Protein AF-A0A9P6XNC5-F1 (afdb_monomer)

pLDDT: mean 93.28, std 8.34, range [54.16, 98.5]

Secondary structure (DSSP, 8-state):
--PPP-S-HHHHHTPPB---SSSSSPPBTT-SEEEEEEEEEEE--TT-SS----EEEEEEEEEEE-GGGB-TTSS-B-TTT-----

Solvent-accessible surface area (backbone atoms only — not comparable to full-atom values): 5851 Å² total; per-residue (Å²): 140,79,88,77,93,66,89,60,58,42,69,74,69,71,45,49,78,38,88,48,93,87,52,86,71,59,47,52,70,84,53,58,69,49,72,41,66,47,82,74,49,73,42,67,57,95,82,67,87,73,82,85,68,68,51,73,41,65,45,82,76,46,77,49,66,43,72,88,35,38,38,87,98,59,96,45,73,31,73,90,64,51,76,76,92,129

Mean predicted aligned error: 4.72 Å

Organism: NCBI:txid936053

InterPro domains:
  IPR012349 FMN-binding split barrel [G3DSA:2.30.110.10] (1-86)

Structure (mmCIF, N/CA/C/O backbone):
data_AF-A0A9P6XNC5-F1
#
_entry.id   AF-A0A9P6XNC5-F1
#
loop_
_atom_site.group_PDB
_atom_site.id
_atom_site.type_symbol
_atom_site.label_atom_id
_atom_site.label_alt_id
_atom_site.label_comp_id
_atom_site.label_asym_id
_atom_site.label_entity_id
_atom_site.label_seq_id
_atom_site.pdbx_PDB_ins_code
_atom_site.Cartn_x
_atom_site.Cartn_y
_atom_site.Cartn_z
_atom_site.occupancy
_atom_site.B_iso_or_equiv
_atom_site.auth_seq_id
_atom_site.auth_comp_id
_atom_site.auth_asym_id
_atom_site.auth_atom_id
_atom_site.pdbx_PDB_model_num
ATOM 1 N N . MET A 1 1 ? 19.981 -21.869 -10.281 1.00 54.16 1 MET A N 1
ATOM 2 C CA . MET A 1 1 ? 18.972 -21.813 -9.201 1.00 54.16 1 MET A CA 1
ATOM 3 C C . MET A 1 1 ? 18.639 -20.350 -8.958 1.00 54.16 1 MET A C 1
ATOM 5 O O . MET A 1 1 ? 19.521 -19.626 -8.543 1.00 54.16 1 MET A O 1
ATOM 9 N N . GLY A 1 2 ? 17.472 -19.807 -9.266 1.00 72.44 2 GLY A N 1
ATOM 10 C CA . GLY A 1 2 ? 16.355 -20.304 -10.058 1.00 72.44 2 GLY A CA 1
ATOM 11 C C . GLY A 1 2 ? 15.213 -19.305 -9.902 1.00 72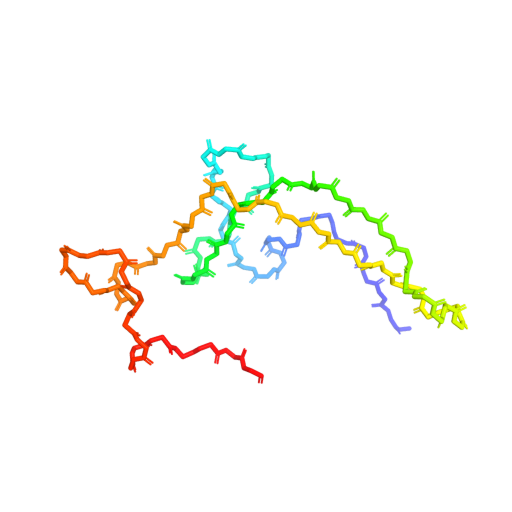.44 2 GLY A C 1
ATOM 12 O O . GLY A 1 2 ? 14.340 -19.515 -9.074 1.00 72.44 2 GLY A O 1
ATOM 13 N N . TYR A 1 3 ? 15.264 -18.189 -10.631 1.00 81.75 3 TYR A N 1
ATOM 14 C CA . TYR A 1 3 ? 14.133 -17.269 -10.695 1.00 81.75 3 TYR A CA 1
ATOM 15 C C . TYR A 1 3 ? 13.020 -17.933 -11.498 1.00 81.75 3 TYR A C 1
ATOM 17 O O . TYR A 1 3 ? 13.250 -18.380 -12.623 1.00 81.75 3 TYR A O 1
ATOM 25 N N . VAL A 1 4 ? 11.822 -18.002 -10.925 1.00 85.38 4 VAL A N 1
ATOM 26 C CA . VAL A 1 4 ? 10.631 -18.444 -11.648 1.00 85.38 4 VAL A CA 1
ATOM 27 C C . VAL A 1 4 ? 9.870 -17.198 -12.068 1.00 85.38 4 VAL A C 1
ATOM 29 O O . VAL A 1 4 ? 9.504 -16.369 -11.235 1.00 85.38 4 VAL A O 1
ATOM 32 N N . HIS A 1 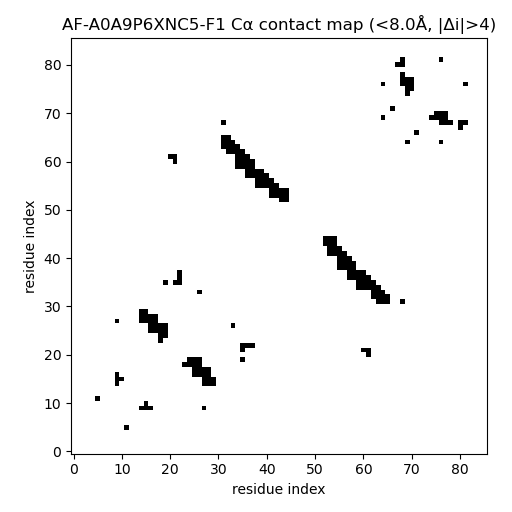5 ? 9.655 -17.046 -13.373 1.00 91.12 5 HIS A N 1
ATOM 33 C CA . HIS A 1 5 ? 8.789 -15.991 -13.874 1.00 91.12 5 HIS A CA 1
ATOM 34 C C . HIS A 1 5 ? 7.339 -16.333 -13.531 1.00 91.12 5 HIS A C 1
ATOM 36 O O . HIS A 1 5 ? 6.823 -17.364 -13.959 1.00 91.12 5 HIS A O 1
ATOM 42 N N . ILE A 1 6 ? 6.687 -15.459 -12.770 1.00 94.50 6 ILE A N 1
ATOM 43 C CA . ILE A 1 6 ? 5.284 -15.602 -12.392 1.00 94.50 6 ILE A CA 1
ATOM 44 C C . ILE A 1 6 ? 4.602 -14.264 -12.642 1.00 94.50 6 ILE A C 1
ATOM 46 O O . ILE A 1 6 ? 5.001 -13.234 -12.093 1.00 94.50 6 ILE A O 1
ATOM 50 N N . ARG A 1 7 ? 3.577 -14.291 -13.498 1.00 93.75 7 ARG A N 1
ATOM 51 C CA . ARG A 1 7 ? 2.775 -13.109 -13.826 1.00 93.75 7 ARG A CA 1
ATOM 52 C C . ARG A 1 7 ? 1.881 -12.709 -12.657 1.00 93.75 7 ARG A C 1
ATOM 54 O O . ARG A 1 7 ? 1.826 -11.533 -12.312 1.00 93.75 7 ARG A O 1
ATOM 61 N N . ASP A 1 8 ? 1.200 -13.685 -12.061 1.00 94.94 8 ASP A N 1
ATOM 62 C CA . ASP A 1 8 ? 0.286 -13.461 -10.946 1.00 94.94 8 ASP A CA 1
ATOM 63 C C . ASP A 1 8 ? 1.000 -13.644 -9.603 1.00 94.94 8 ASP A C 1
ATOM 65 O O . ASP A 1 8 ? 1.079 -14.735 -9.034 1.00 94.94 8 ASP A O 1
ATOM 69 N N . LYS A 1 9 ? 1.570 -12.543 -9.117 1.00 93.88 9 LYS A N 1
ATOM 70 C CA . LYS A 1 9 ? 2.250 -12.509 -7.820 1.00 93.88 9 LYS A CA 1
ATOM 71 C C . LYS A 1 9 ? 1.269 -12.509 -6.644 1.00 93.88 9 LYS A C 1
ATOM 73 O O . LYS A 1 9 ? 1.673 -12.904 -5.555 1.00 93.88 9 LYS A O 1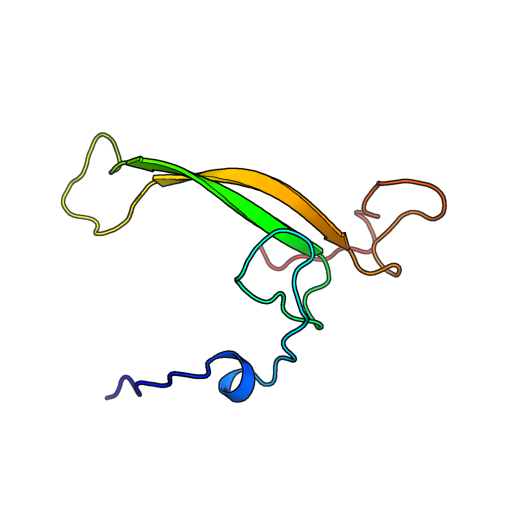
ATOM 78 N N . PHE A 1 10 ? 0.013 -12.103 -6.858 1.00 96.56 10 PHE A N 1
ATOM 79 C CA . PHE A 1 10 ? -1.023 -12.149 -5.826 1.00 96.56 10 PHE A CA 1
ATOM 80 C C . PHE A 1 10 ? -1.341 -13.604 -5.495 1.00 96.56 10 PHE A C 1
ATOM 82 O O . PHE A 1 10 ? -1.191 -14.008 -4.346 1.00 96.56 10 PHE A O 1
ATOM 89 N N . ALA A 1 11 ? -1.645 -14.416 -6.513 1.00 95.94 11 ALA A N 1
ATOM 90 C CA . ALA A 1 11 ? -1.917 -15.839 -6.334 1.00 95.94 11 ALA A CA 1
ATOM 91 C C . ALA A 1 11 ? -0.727 -16.592 -5.718 1.00 95.94 11 ALA A C 1
ATOM 93 O O . ALA A 1 11 ? -0.915 -17.405 -4.817 1.00 95.94 11 ALA A O 1
ATOM 94 N N . LEU A 1 12 ? 0.504 -16.291 -6.152 1.00 95.38 12 LEU A N 1
ATOM 95 C CA . LEU A 1 12 ? 1.709 -16.883 -5.559 1.00 95.38 12 LEU A CA 1
ATOM 96 C C . LEU A 1 12 ? 1.868 -16.535 -4.072 1.00 95.38 12 LEU A C 1
ATOM 98 O O . LEU A 1 12 ? 2.293 -17.381 -3.291 1.00 95.38 12 LEU A O 1
ATOM 102 N N . GLY A 1 13 ? 1.557 -15.292 -3.699 1.00 94.56 13 GLY A N 1
ATOM 103 C CA . GLY A 1 13 ? 1.616 -14.815 -2.318 1.00 94.56 13 GLY A CA 1
ATOM 104 C C . GLY A 1 13 ? 0.403 -15.194 -1.465 1.00 94.56 13 GLY A C 1
ATOM 105 O O . GLY A 1 13 ? 0.424 -14.941 -0.266 1.00 94.56 13 GLY A O 1
ATOM 106 N N . GLY A 1 14 ? -0.640 -15.788 -2.058 1.00 97.25 14 GLY A N 1
ATOM 107 C CA . GLY A 1 14 ? -1.908 -16.056 -1.375 1.00 97.25 14 GLY A CA 1
ATOM 108 C C . GLY A 1 14 ? -2.700 -14.789 -1.029 1.00 97.25 14 GLY A C 1
ATOM 109 O O . GLY A 1 14 ? -3.450 -14.799 -0.059 1.00 97.25 14 GLY A O 1
ATOM 110 N N . PHE A 1 15 ? -2.514 -13.709 -1.790 1.00 98.06 15 PHE A N 1
ATOM 111 C CA . PHE A 1 15 ? -3.161 -12.416 -1.571 1.00 98.06 15 PHE A CA 1
ATOM 112 C C . PHE A 1 15 ? -4.404 -12.237 -2.437 1.00 98.06 15 PHE A C 1
ATOM 114 O O . PHE A 1 15 ? -4.416 -12.610 -3.614 1.00 98.06 15 PHE A O 1
ATOM 121 N N . SER A 1 16 ? -5.417 -11.576 -1.884 1.00 98.06 16 SER A N 1
ATOM 122 C CA . SER A 1 16 ? -6.648 -11.247 -2.598 1.00 98.06 16 SER A CA 1
ATOM 123 C C . SER A 1 16 ? -6.555 -9.842 -3.195 1.00 98.06 16 SER A C 1
ATOM 125 O O . SER A 1 16 ? -6.363 -8.861 -2.479 1.00 98.06 16 SER A O 1
ATOM 127 N N . ALA A 1 17 ? -6.703 -9.726 -4.516 1.00 97.31 17 ALA A N 1
ATOM 128 C CA . ALA A 1 17 ? -6.761 -8.431 -5.193 1.00 97.31 17 ALA A CA 1
ATOM 129 C C . ALA A 1 17 ? -8.136 -7.770 -5.000 1.00 97.31 17 ALA A C 1
ATOM 131 O O . ALA A 1 17 ? -9.169 -8.401 -5.235 1.00 97.31 17 ALA A O 1
ATOM 132 N N . VAL A 1 18 ? -8.152 -6.486 -4.636 1.00 96.75 18 VAL A N 1
ATOM 133 C CA . VAL A 1 18 ? -9.377 -5.674 -4.512 1.00 96.75 18 VAL A CA 1
ATOM 134 C C . VAL A 1 18 ? -9.336 -4.537 -5.539 1.00 96.75 18 VAL A C 1
ATOM 136 O O . VAL A 1 18 ? -8.256 -4.013 -5.806 1.00 96.75 18 VAL A O 1
ATOM 139 N N . PRO A 1 19 ? -10.462 -4.138 -6.160 1.00 97.00 19 PRO A N 1
ATOM 140 C CA . PRO A 1 19 ? -10.479 -2.982 -7.051 1.00 97.00 19 PRO A CA 1
ATOM 141 C C . PRO A 1 19 ? -10.082 -1.691 -6.328 1.00 97.00 19 PRO A C 1
ATOM 143 O O . PRO A 1 19 ? -10.609 -1.382 -5.260 1.00 97.00 19 PRO A O 1
ATOM 146 N N . SER A 1 20 ? -9.189 -0.917 -6.941 1.00 97.75 20 SER A N 1
ATOM 147 C CA . SER A 1 20 ? -8.852 0.426 -6.469 1.00 97.75 20 SER A CA 1
ATOM 148 C C . SER A 1 20 ? -9.960 1.443 -6.751 1.00 97.75 20 SER A C 1
ATOM 150 O O . SER A 1 20 ? -10.747 1.292 -7.685 1.00 97.75 20 SER A O 1
ATOM 152 N N . ALA A 1 21 ? -9.988 2.516 -5.962 1.00 97.75 21 ALA A N 1
ATOM 153 C CA . ALA A 1 21 ? -10.940 3.612 -6.085 1.00 97.75 21 ALA A CA 1
ATOM 154 C C . ALA A 1 21 ? -10.549 4.629 -7.173 1.00 97.75 21 ALA A C 1
ATOM 156 O O . ALA A 1 21 ? -11.422 5.161 -7.855 1.00 97.75 21 ALA A O 1
ATOM 157 N N . GLN A 1 22 ? -9.256 4.939 -7.325 1.00 98.25 22 GLN A N 1
ATOM 158 C CA . GLN A 1 22 ? -8.771 6.020 -8.198 1.00 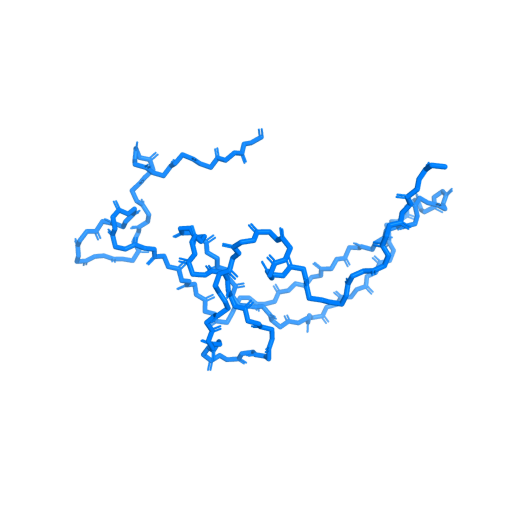98.25 22 GLN A CA 1
ATOM 159 C C . GLN A 1 22 ? -7.618 5.628 -9.132 1.00 98.25 22 GLN A C 1
ATOM 161 O O . GLN A 1 22 ? -7.229 6.437 -9.977 1.00 98.25 22 GLN A O 1
ATOM 166 N N . VAL A 1 23 ? -7.051 4.428 -9.000 1.00 98.19 23 VAL A N 1
ATOM 167 C CA . VAL A 1 23 ? -5.916 3.961 -9.815 1.00 98.19 23 VAL A CA 1
ATOM 168 C C . VAL A 1 23 ? -6.156 2.555 -10.365 1.00 98.19 23 VAL A C 1
ATOM 170 O O . VAL A 1 23 ? -7.043 1.842 -9.912 1.00 98.19 23 VAL A O 1
ATOM 173 N N . ALA A 1 24 ? -5.382 2.158 -11.378 1.00 97.44 24 ALA A N 1
ATOM 174 C CA . ALA A 1 24 ? -5.504 0.837 -11.999 1.00 97.44 24 ALA A CA 1
ATOM 175 C C . ALA A 1 24 ? -4.888 -0.328 -11.187 1.00 97.44 24 ALA A C 1
ATOM 177 O O . ALA A 1 24 ? -5.465 -1.415 -11.221 1.00 97.44 24 ALA A O 1
ATOM 178 N N . PRO A 1 25 ? -3.734 -0.174 -10.498 1.00 96.19 25 PRO A N 1
ATOM 179 C CA . PRO A 1 25 ? -3.169 -1.254 -9.687 1.00 96.19 25 PRO A CA 1
ATOM 180 C C . PRO A 1 25 ? -4.103 -1.661 -8.546 1.00 96.19 25 PRO A C 1
ATOM 182 O O . PRO A 1 25 ? -4.648 -0.798 -7.869 1.00 96.19 25 PRO A O 1
ATOM 185 N N . ALA A 1 26 ? -4.257 -2.966 -8.324 1.0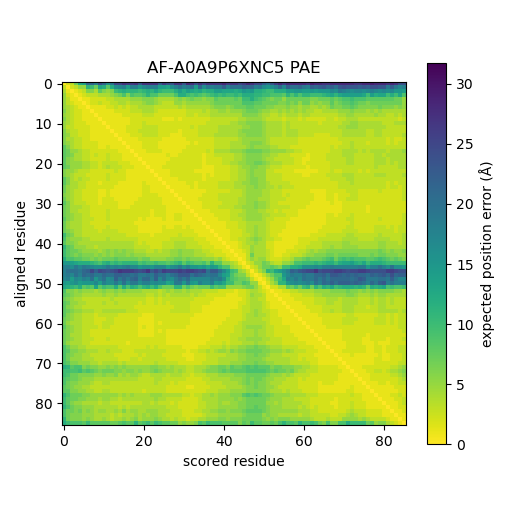0 96.81 26 ALA A N 1
ATOM 186 C CA . ALA A 1 26 ? -5.109 -3.492 -7.264 1.00 96.81 26 ALA A CA 1
ATOM 187 C C . ALA A 1 26 ? -4.397 -3.465 -5.892 1.00 96.81 26 ALA A C 1
ATOM 189 O O . ALA A 1 26 ? -3.247 -3.909 -5.814 1.00 96.81 26 ALA A O 1
ATOM 190 N N . PRO A 1 27 ? -5.052 -3.002 -4.814 1.00 97.12 27 PRO A N 1
ATOM 191 C CA . PRO A 1 27 ? -4.638 -3.252 -3.436 1.00 97.12 27 PRO A CA 1
ATOM 192 C C . PRO A 1 27 ? -4.700 -4.735 -3.039 1.00 97.12 27 PRO A C 1
ATOM 194 O O . PRO A 1 27 ? -5.434 -5.531 -3.631 1.00 97.12 27 PRO A O 1
ATOM 197 N N . ILE A 1 28 ? -3.942 -5.083 -1.996 1.00 97.94 28 ILE A N 1
ATOM 198 C CA . ILE A 1 28 ? -3.963 -6.394 -1.329 1.00 97.94 28 ILE A CA 1
ATOM 199 C C . ILE A 1 28 ? -4.971 -6.316 -0.181 1.00 97.94 28 ILE A C 1
ATOM 201 O O . ILE A 1 28 ? -4.794 -5.499 0.723 1.00 97.94 28 ILE A O 1
ATOM 205 N N . ALA A 1 29 ? -6.016 -7.146 -0.198 1.00 97.62 29 ALA A N 1
ATOM 206 C CA . ALA A 1 29 ? -7.074 -7.132 0.819 1.00 97.62 29 ALA A CA 1
ATOM 207 C C . ALA A 1 29 ? -6.542 -7.368 2.238 1.00 97.62 29 ALA A C 1
ATOM 209 O O . ALA A 1 29 ? -7.109 -6.889 3.206 1.00 97.62 29 ALA A O 1
ATOM 210 N N . GLU A 1 30 ? -5.465 -8.136 2.366 1.00 97.12 30 GLU A N 1
ATOM 211 C CA . GLU A 1 30 ? -4.865 -8.508 3.642 1.00 97.12 30 GLU A CA 1
ATOM 212 C C . GLU A 1 30 ? -3.900 -7.433 4.183 1.00 97.12 30 GLU A C 1
ATOM 214 O O . GLU A 1 30 ? -3.421 -7.550 5.311 1.00 97.12 30 GLU A O 1
ATOM 219 N N . CYS A 1 31 ? -3.596 -6.388 3.401 1.00 96.81 31 CYS A N 1
ATOM 220 C CA . CYS A 1 31 ? -2.684 -5.322 3.803 1.00 96.81 31 CYS A CA 1
ATOM 221 C C . CYS A 1 31 ? -3.429 -4.260 4.631 1.00 96.81 31 CYS A C 1
ATOM 223 O O . CYS A 1 31 ? -4.274 -3.549 4.081 1.00 96.81 31 CYS A O 1
ATOM 225 N N . PRO A 1 32 ? -3.096 -4.085 5.925 1.00 96.75 32 PRO A N 1
ATOM 226 C CA . PRO A 1 32 ? -3.914 -3.284 6.832 1.00 96.75 32 PRO A CA 1
ATOM 227 C C . PRO A 1 32 ? -3.843 -1.780 6.554 1.00 96.75 32 PRO A C 1
ATOM 229 O O . PRO A 1 32 ? -4.757 -1.055 6.936 1.00 96.75 32 PRO A O 1
ATOM 232 N N . LEU A 1 33 ? -2.780 -1.306 5.895 1.00 96.94 33 LEU A N 1
ATOM 233 C CA . LEU A 1 33 ? -2.615 0.086 5.486 1.00 96.94 33 LEU A CA 1
ATOM 234 C C . LEU A 1 33 ? -1.943 0.148 4.114 1.00 96.94 33 LEU A C 1
ATOM 236 O O . LEU A 1 33 ? -0.815 -0.313 3.948 1.00 96.94 33 LEU A O 1
ATOM 240 N N . GLN A 1 34 ? -2.615 0.753 3.141 1.00 97.00 34 GLN A N 1
ATOM 241 C CA . GLN A 1 34 ? -2.111 0.896 1.777 1.00 97.00 34 GLN A CA 1
ATOM 242 C C . GLN A 1 34 ? -2.578 2.206 1.147 1.00 97.00 34 GLN A C 1
ATOM 244 O O . GLN A 1 34 ? -3.596 2.779 1.537 1.00 97.00 34 GLN A O 1
ATOM 249 N N . VAL A 1 35 ? -1.816 2.697 0.172 1.00 97.75 35 VAL A N 1
ATOM 250 C CA . VAL A 1 35 ? -2.081 3.979 -0.483 1.00 97.75 35 VAL A CA 1
ATOM 251 C C . VAL A 1 35 ? -2.169 3.818 -1.990 1.00 97.75 35 VAL A C 1
ATOM 253 O O . VAL A 1 35 ? -1.343 3.162 -2.620 1.00 97.75 35 VAL A O 1
ATOM 256 N N . GLU A 1 36 ? -3.166 4.467 -2.575 1.00 98.44 36 GLU A N 1
ATOM 257 C CA . GLU A 1 36 ? -3.258 4.646 -4.017 1.00 98.44 36 GLU A CA 1
ATOM 258 C C . GLU A 1 36 ? -2.468 5.878 -4.420 1.00 98.44 36 GLU A C 1
ATOM 260 O O . GLU A 1 36 ? -2.643 6.951 -3.837 1.00 98.44 36 GLU A O 1
ATOM 265 N N . VAL A 1 37 ? -1.610 5.742 -5.428 1.00 98.50 37 VAL A N 1
ATOM 266 C CA . VAL A 1 37 ? -0.657 6.789 -5.792 1.00 98.50 37 VAL A CA 1
ATOM 267 C C . VAL A 1 37 ? -0.623 6.980 -7.302 1.00 98.50 37 VAL A C 1
ATOM 269 O O . VAL A 1 37 ? -0.518 6.020 -8.062 1.00 98.50 37 VAL A O 1
ATOM 272 N N . THR A 1 38 ? -0.679 8.236 -7.743 1.00 98.25 38 THR A N 1
ATOM 273 C CA . THR A 1 38 ? -0.348 8.618 -9.125 1.00 98.25 38 THR A CA 1
ATOM 274 C C . THR A 1 38 ? 1.073 9.153 -9.185 1.00 98.25 38 THR A C 1
ATOM 276 O O . THR A 1 38 ? 1.452 9.964 -8.338 1.00 98.25 38 THR A O 1
ATOM 279 N N . MET A 1 39 ? 1.827 8.760 -10.209 1.00 97.88 39 MET A N 1
ATOM 280 C CA . MET A 1 39 ? 3.194 9.235 -10.422 1.00 97.88 39 MET A CA 1
ATOM 281 C C . MET A 1 39 ? 3.234 10.720 -10.782 1.00 97.88 39 MET A C 1
ATOM 283 O O . MET A 1 39 ? 2.476 11.179 -11.635 1.00 97.88 39 MET A O 1
ATOM 287 N N . MET A 1 40 ? 4.130 11.456 -10.127 1.00 98.00 40 MET A N 1
ATOM 288 C CA . MET A 1 40 ? 4.428 12.858 -10.419 1.00 98.00 40 MET A CA 1
ATOM 289 C C . MET A 1 40 ? 5.757 13.002 -11.160 1.00 98.00 40 MET A C 1
ATOM 291 O O . MET A 1 40 ? 5.814 13.707 -12.163 1.00 98.00 40 MET A O 1
ATOM 295 N N . ALA A 1 41 ? 6.801 12.321 -10.687 1.00 96.94 41 ALA A N 1
ATOM 296 C CA . ALA A 1 41 ? 8.128 12.344 -11.290 1.00 96.94 41 ALA A CA 1
ATOM 297 C C . ALA A 1 41 ? 8.877 11.032 -11.022 1.00 96.94 41 ALA A C 1
ATOM 299 O O . ALA A 1 41 ? 8.574 10.303 -10.076 1.00 96.94 41 ALA A O 1
ATOM 300 N N . MET A 1 42 ? 9.847 10.733 -11.883 1.00 95.44 42 MET A N 1
ATOM 301 C CA . MET A 1 42 ? 10.820 9.661 -11.698 1.00 95.44 42 MET A CA 1
ATOM 302 C C . MET A 1 42 ? 12.182 10.200 -12.113 1.00 95.44 42 MET A C 1
ATOM 304 O O . MET A 1 42 ? 12.335 10.620 -13.260 1.00 95.44 42 MET A O 1
ATOM 308 N N . GLN A 1 43 ? 13.160 10.162 -11.214 1.00 92.31 43 GLN A N 1
ATOM 309 C CA . GLN A 1 43 ? 14.534 10.549 -11.531 1.00 92.31 43 GLN A CA 1
ATOM 310 C C . GLN A 1 43 ? 15.545 9.542 -10.975 1.00 92.31 43 GLN A C 1
ATOM 312 O O . GLN A 1 43 ? 15.269 8.903 -9.955 1.00 92.31 43 GLN A O 1
ATOM 317 N N . PRO A 1 44 ? 16.713 9.383 -11.619 1.00 90.69 44 PRO A N 1
ATOM 318 C CA . PRO A 1 44 ? 17.831 8.692 -10.991 1.00 90.69 44 PRO A CA 1
ATOM 319 C C . PRO A 1 44 ? 18.303 9.462 -9.741 1.00 90.69 44 PRO A C 1
ATOM 321 O O . PRO A 1 44 ? 18.054 10.669 -9.628 1.00 90.69 44 PRO A O 1
ATOM 324 N N . PRO A 1 45 ? 18.971 8.791 -8.789 1.00 89.31 45 PRO A N 1
ATOM 325 C CA . PRO A 1 45 ? 19.672 9.480 -7.710 1.00 89.31 45 PRO A CA 1
ATOM 326 C C . PRO A 1 45 ? 20.768 10.404 -8.271 1.00 89.31 45 PRO A C 1
ATOM 328 O O . PRO A 1 45 ? 21.318 10.149 -9.339 1.00 89.31 45 PRO A O 1
ATOM 331 N N . SER A 1 46 ? 21.085 11.484 -7.550 1.00 83.31 46 SER A N 1
ATOM 332 C CA . SER A 1 46 ? 22.053 12.497 -8.007 1.00 83.31 46 SER A CA 1
ATOM 333 C C . SER A 1 46 ? 23.461 11.936 -8.240 1.00 83.31 46 SER A C 1
ATOM 335 O O . SER A 1 46 ? 24.127 12.350 -9.184 1.00 83.31 46 SER A O 1
ATOM 337 N N . ASP A 1 47 ? 23.876 10.977 -7.410 1.00 78.62 47 ASP A N 1
ATOM 338 C CA . ASP A 1 47 ? 25.162 10.277 -7.491 1.00 78.62 47 ASP A CA 1
ATOM 339 C C . ASP A 1 47 ? 24.933 8.851 -8.024 1.00 78.62 47 ASP A C 1
ATOM 341 O O . ASP A 1 47 ? 25.123 7.858 -7.319 1.00 78.62 47 ASP A O 1
ATOM 345 N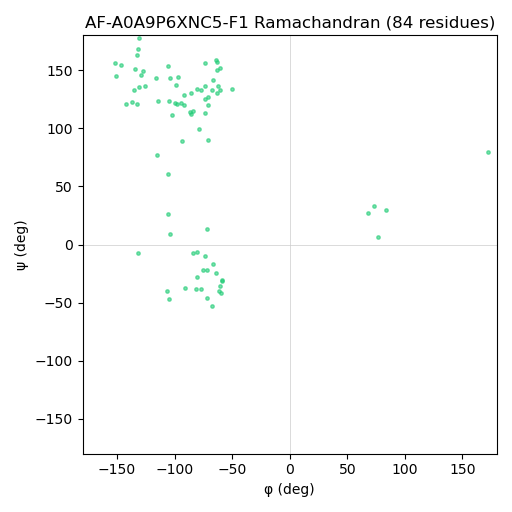 N . ASP A 1 48 ? 24.390 8.731 -9.240 1.00 66.69 48 ASP A N 1
ATOM 346 C CA . ASP A 1 48 ? 24.108 7.423 -9.838 1.00 66.69 48 ASP A CA 1
ATOM 347 C C . ASP A 1 48 ? 25.406 6.707 -10.244 1.00 66.69 48 ASP A C 1
ATOM 349 O O . ASP A 1 48 ? 25.885 6.809 -11.372 1.00 66.69 48 ASP A O 1
ATOM 353 N N . ASP A 1 49 ? 25.950 5.928 -9.309 1.00 69.00 49 ASP A N 1
ATOM 354 C CA . ASP A 1 49 ? 27.056 4.987 -9.530 1.00 69.00 49 ASP A CA 1
ATOM 355 C C . ASP A 1 49 ? 26.633 3.740 -10.349 1.00 69.00 49 ASP A C 1
ATOM 357 O O . ASP A 1 49 ? 27.345 2.734 -10.382 1.00 69.00 49 ASP A O 1
ATOM 361 N N . GLY A 1 50 ? 25.455 3.751 -10.989 1.00 69.56 50 GLY A N 1
ATOM 362 C CA . GLY A 1 50 ? 24.897 2.604 -11.709 1.00 69.56 50 GLY A CA 1
ATOM 363 C C . GLY A 1 50 ? 24.153 1.624 -10.798 1.00 69.56 50 GLY A C 1
ATOM 364 O O . GLY A 1 50 ? 24.112 0.424 -11.075 1.00 69.56 50 GLY A O 1
ATOM 365 N N . GLN A 1 51 ? 23.558 2.117 -9.707 1.00 69.69 51 GLN A N 1
ATOM 366 C CA . GLN A 1 51 ? 22.916 1.288 -8.674 1.00 69.69 51 GLN A CA 1
ATOM 367 C C . GLN A 1 51 ? 21.571 0.677 -9.116 1.00 69.69 51 GLN A C 1
ATOM 369 O O . GLN A 1 51 ? 21.040 -0.206 -8.442 1.00 69.69 51 GLN A O 1
ATOM 374 N N . GLY A 1 52 ? 21.022 1.100 -10.261 1.00 86.38 52 GLY A N 1
ATOM 375 C CA . GLY A 1 52 ? 19.884 0.431 -10.902 1.00 86.38 52 GLY A CA 1
ATOM 376 C C . GLY A 1 52 ? 18.535 0.639 -10.204 1.00 86.38 52 GLY A C 1
ATOM 377 O O . GLY A 1 52 ? 17.690 -0.256 -10.239 1.00 86.38 52 GLY A O 1
ATOM 378 N N . PHE A 1 53 ? 18.313 1.802 -9.585 1.00 89.94 53 PHE A N 1
ATOM 379 C CA . PHE A 1 53 ? 17.020 2.197 -9.013 1.00 89.94 53 PHE A CA 1
ATOM 380 C C . PHE A 1 53 ? 16.623 3.621 -9.429 1.00 89.94 53 PHE A C 1
ATOM 382 O O . PHE A 1 53 ? 17.429 4.375 -9.968 1.00 89.94 53 PHE A O 1
ATOM 389 N N . VAL A 1 54 ? 15.364 3.990 -9.177 1.00 93.31 54 VAL A N 1
ATOM 390 C CA . VAL A 1 54 ? 14.833 5.340 -9.421 1.00 93.31 54 VAL A CA 1
ATOM 391 C C . VAL A 1 54 ? 14.168 5.890 -8.164 1.00 93.31 54 VAL A C 1
ATOM 393 O O . VAL A 1 54 ? 13.586 5.141 -7.379 1.00 93.31 54 VAL A O 1
ATOM 396 N N . ILE A 1 55 ? 14.215 7.207 -7.996 1.00 94.06 55 ILE A N 1
ATOM 397 C CA . ILE A 1 55 ? 13.412 7.938 -7.020 1.00 94.06 55 ILE A CA 1
ATOM 398 C C . ILE A 1 55 ? 12.069 8.237 -7.683 1.00 94.06 55 ILE A C 1
ATOM 400 O O . ILE A 1 55 ? 12.000 8.987 -8.656 1.00 94.06 55 ILE A O 1
ATOM 404 N N . ALA A 1 56 ? 11.012 7.608 -7.175 1.00 96.06 56 ALA A N 1
ATOM 405 C CA . ALA A 1 56 ? 9.647 7.744 -7.664 1.00 96.06 56 ALA A CA 1
ATOM 406 C C . ALA A 1 56 ? 8.849 8.676 -6.741 1.00 96.06 56 ALA A C 1
ATOM 408 O O . ALA A 1 56 ? 8.546 8.324 -5.602 1.00 96.06 56 ALA A O 1
ATOM 409 N N . GLU A 1 57 ? 8.484 9.855 -7.235 1.00 97.69 57 GLU A N 1
ATOM 410 C CA . GLU A 1 57 ? 7.633 10.797 -6.511 1.00 97.69 57 GLU A CA 1
ATOM 411 C C . GLU A 1 57 ? 6.167 10.577 -6.867 1.00 97.69 57 GLU A C 1
ATOM 413 O O . GLU A 1 57 ? 5.781 10.561 -8.041 1.00 97.69 57 GLU A O 1
ATOM 418 N N . GLY A 1 58 ? 5.335 10.430 -5.840 1.00 97.88 58 GLY A N 1
ATOM 419 C CA . GLY A 1 58 ? 3.934 10.073 -5.987 1.00 97.88 58 GLY A CA 1
ATOM 420 C C . GLY A 1 58 ? 2.992 11.003 -5.233 1.00 97.88 58 GLY A C 1
ATOM 421 O O . GLY A 1 58 ? 3.289 11.465 -4.134 1.00 97.88 58 GLY A O 1
ATOM 422 N N . ARG A 1 59 ? 1.809 11.236 -5.805 1.00 98.44 59 ARG A N 1
ATOM 423 C CA . ARG A 1 59 ? 0.689 11.901 -5.130 1.00 98.44 59 ARG A CA 1
ATOM 424 C C . ARG A 1 59 ? -0.291 10.866 -4.604 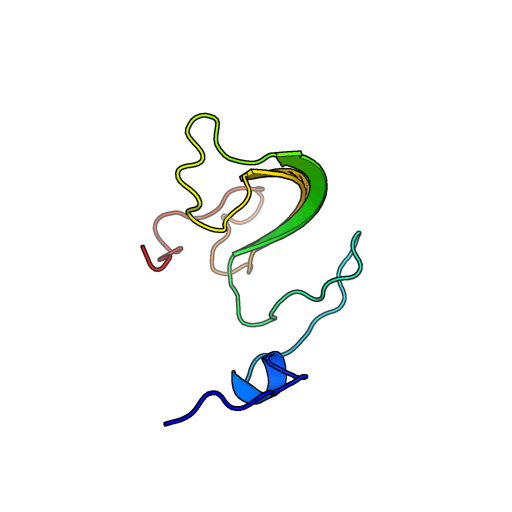1.00 98.44 59 ARG A C 1
ATOM 426 O O . ARG A 1 59 ? -0.874 10.128 -5.399 1.00 98.44 59 ARG A O 1
ATOM 433 N N . ILE A 1 60 ? -0.520 10.875 -3.293 1.00 98.31 60 ILE A N 1
ATOM 434 C CA . ILE A 1 60 ? -1.551 10.050 -2.654 1.00 98.31 60 ILE A CA 1
ATOM 435 C C . ILE A 1 60 ? -2.929 10.480 -3.167 1.00 98.31 60 ILE A C 1
ATOM 437 O O . ILE A 1 60 ? -3.264 11.666 -3.199 1.00 98.31 60 ILE A O 1
ATOM 441 N N . ARG A 1 61 ? -3.715 9.497 -3.596 1.00 98.38 61 ARG A N 1
ATOM 442 C CA . ARG A 1 61 ? -5.080 9.643 -4.112 1.00 98.38 61 ARG A CA 1
ATOM 443 C C . ARG A 1 61 ? -6.116 9.144 -3.118 1.00 98.38 61 ARG A C 1
ATOM 445 O O . ARG A 1 61 ? -7.161 9.768 -2.956 1.00 98.38 61 ARG A O 1
ATOM 452 N N . CYS A 1 62 ? -5.809 8.035 -2.459 1.00 97.75 62 CYS A N 1
ATOM 453 C CA . CYS A 1 62 ? -6.659 7.394 -1.470 1.00 97.75 62 CYS A CA 1
ATOM 454 C C . CYS A 1 62 ? -5.779 6.652 -0.458 1.00 97.75 62 CYS A C 1
ATOM 456 O O . CYS A 1 62 ? -4.727 6.126 -0.825 1.00 97.75 62 CYS A O 1
ATOM 458 N N . VAL A 1 63 ? -6.210 6.626 0.801 1.00 97.25 63 VAL A N 1
ATOM 459 C CA . VAL A 1 63 ? -5.610 5.818 1.865 1.00 97.25 63 VAL A CA 1
ATOM 460 C C . VAL A 1 63 ? -6.652 4.790 2.276 1.00 97.25 63 VAL A C 1
ATOM 462 O O . VAL A 1 63 ? -7.762 5.163 2.652 1.00 97.25 63 VAL A O 1
ATOM 465 N N . HIS A 1 64 ? -6.288 3.515 2.209 1.00 97.06 64 HIS A N 1
ATOM 466 C CA . HIS A 1 64 ? -7.101 2.407 2.695 1.00 97.06 64 HIS A CA 1
ATOM 467 C C . HIS A 1 64 ? -6.505 1.920 4.005 1.00 97.06 64 HIS A C 1
ATOM 469 O O . HIS A 1 64 ? -5.326 1.565 4.048 1.00 97.06 64 HIS A O 1
ATOM 475 N N . ALA A 1 65 ? -7.316 1.905 5.055 1.00 97.19 65 ALA A N 1
ATOM 476 C CA . ALA A 1 65 ? -6.938 1.386 6.358 1.00 97.19 65 ALA A CA 1
ATOM 477 C C . ALA A 1 65 ? -8.029 0.437 6.849 1.00 97.19 65 ALA A C 1
ATOM 479 O O . ALA A 1 65 ? -9.215 0.753 6.738 1.00 97.19 65 ALA A O 1
ATOM 480 N N . HIS A 1 66 ? -7.638 -0.715 7.386 1.00 97.25 66 HIS A N 1
ATOM 481 C CA . HIS A 1 66 ? -8.587 -1.603 8.046 1.00 97.25 66 HIS A CA 1
ATOM 482 C C . HIS A 1 66 ? -9.125 -0.949 9.318 1.00 97.25 66 HIS A C 1
ATOM 484 O O . HIS A 1 66 ? -8.389 -0.293 10.056 1.00 97.25 66 HIS A O 1
ATOM 490 N N . GLU A 1 67 ? -10.414 -1.141 9.591 1.00 96.44 67 GLU A N 1
ATOM 491 C CA . GLU A 1 67 ? -11.081 -0.499 10.727 1.00 96.44 67 GLU A CA 1
ATOM 492 C C . GLU A 1 67 ? -10.426 -0.855 12.073 1.00 96.44 67 GLU A C 1
ATOM 494 O O . GLU A 1 67 ? -10.371 -0.018 12.974 1.00 96.44 67 GLU A O 1
ATOM 499 N N . ASP A 1 68 ? -9.867 -2.062 12.195 1.00 96.50 68 ASP A N 1
ATOM 500 C CA . ASP A 1 68 ? -9.206 -2.566 13.401 1.00 96.50 68 ASP A CA 1
ATOM 501 C C . ASP A 1 68 ? -7.939 -1.786 13.792 1.00 96.50 68 ASP A C 1
ATOM 503 O O . ASP A 1 68 ? -7.610 -1.744 14.984 1.00 96.50 68 ASP A O 1
ATOM 507 N N . ILE A 1 69 ? -7.289 -1.115 12.833 1.00 97.44 69 ILE A N 1
ATOM 508 C CA . ILE A 1 69 ? -6.129 -0.236 13.040 1.00 97.44 69 ILE A CA 1
ATOM 509 C C . ILE A 1 69 ? -6.471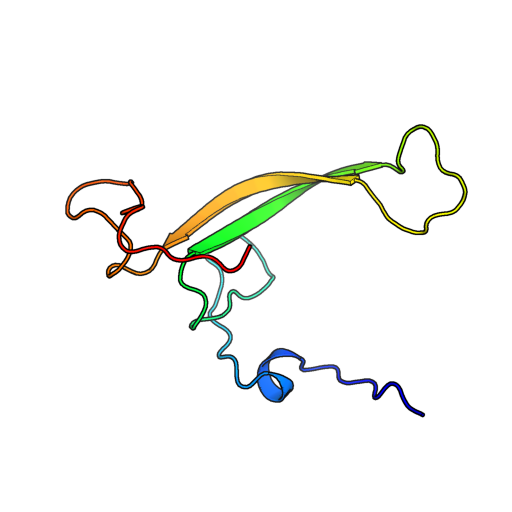 1.260 12.964 1.00 97.44 69 ILE A C 1
ATOM 511 O O . ILE A 1 69 ? -5.563 2.092 12.957 1.00 97.44 69 ILE A O 1
ATOM 515 N N . THR A 1 70 ? -7.751 1.631 12.903 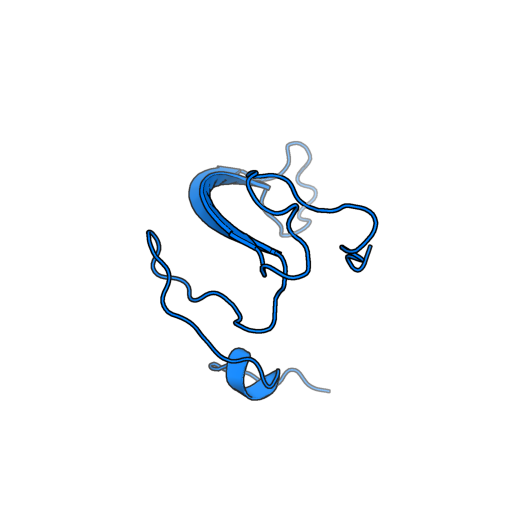1.00 97.88 70 THR A N 1
ATOM 516 C CA . THR A 1 70 ? -8.187 3.038 12.898 1.00 97.88 70 THR A CA 1
ATOM 517 C C . THR A 1 70 ? -8.791 3.452 14.235 1.00 97.88 70 THR A C 1
ATOM 519 O O . THR A 1 70 ? -9.332 2.642 14.987 1.00 97.88 70 THR A O 1
ATOM 522 N N . GLN A 1 71 ? -8.722 4.746 14.538 1.00 97.00 71 GLN A N 1
ATOM 523 C CA . GLN A 1 71 ? -9.422 5.329 15.677 1.00 97.00 71 GLN A CA 1
ATOM 524 C C . GLN A 1 71 ? -10.848 5.708 15.265 1.00 97.00 71 GLN A C 1
ATOM 526 O O . GLN A 1 71 ? -11.046 6.616 14.450 1.00 97.00 71 GLN A O 1
ATOM 531 N N . ALA A 1 72 ? -11.834 5.022 15.847 1.00 94.44 72 ALA A N 1
ATOM 532 C CA . ALA A 1 72 ? -13.250 5.179 15.522 1.00 94.44 72 ALA A CA 1
ATOM 533 C C . ALA A 1 72 ? -13.705 6.650 15.543 1.00 94.44 72 ALA A C 1
ATOM 535 O O . ALA A 1 72 ? -13.405 7.400 16.471 1.00 94.44 72 ALA A O 1
ATOM 536 N N . GLY A 1 73 ? -14.450 7.058 14.511 1.00 95.56 73 GLY A N 1
ATOM 537 C CA . GLY A 1 73 ? -14.940 8.433 14.363 1.00 95.56 73 GLY A CA 1
ATOM 538 C C . GLY A 1 73 ? -13.887 9.446 13.900 1.00 95.56 73 GLY A C 1
ATOM 539 O O . GLY A 1 73 ? -14.176 10.640 13.860 1.00 95.56 73 GLY A O 1
ATOM 540 N N . THR A 1 74 ? -12.680 9.002 13.539 1.00 96.31 74 THR A N 1
ATOM 541 C CA . THR A 1 74 ? -11.598 9.870 13.055 1.00 96.31 74 THR A CA 1
ATOM 542 C C . THR A 1 74 ? -10.974 9.332 11.764 1.00 96.31 74 THR A C 1
ATOM 544 O O . THR A 1 74 ? -11.345 8.268 11.279 1.00 96.31 74 THR A O 1
ATOM 547 N N . GLN A 1 75 ? -10.004 10.068 11.215 1.00 95.69 75 GLN A N 1
ATOM 548 C CA . GLN A 1 75 ? -9.170 9.636 10.084 1.00 95.69 75 GLN A CA 1
ATOM 549 C C . GLN A 1 75 ? -7.742 9.268 10.531 1.00 95.69 75 GLN A C 1
ATOM 551 O O . GLN A 1 75 ? -6.793 9.406 9.762 1.00 95.69 75 GLN A O 1
ATOM 556 N N . HIS A 1 76 ? -7.566 8.853 11.790 1.00 97.12 76 HIS A N 1
ATOM 557 C CA . HIS A 1 76 ? -6.255 8.529 12.354 1.00 97.12 76 HIS A CA 1
ATOM 558 C C . HIS A 1 76 ? -6.036 7.023 12.476 1.00 97.12 76 HIS A C 1
ATOM 560 O O . HIS A 1 76 ? -6.935 6.273 12.862 1.00 97.12 76 HIS A O 1
ATOM 566 N N . ILE A 1 77 ? -4.794 6.608 12.228 1.00 97.50 77 ILE A N 1
ATOM 567 C CA . ILE A 1 77 ? -4.307 5.269 12.559 1.00 97.50 77 ILE A CA 1
ATOM 568 C C . ILE A 1 77 ? -4.107 5.172 14.077 1.00 97.50 77 ILE A C 1
ATOM 570 O O . ILE A 1 77 ? -3.583 6.092 14.713 1.00 97.50 77 ILE A O 1
ATOM 574 N N . ASP A 1 78 ? -4.539 4.064 14.671 1.00 97.12 78 ASP A N 1
ATOM 575 C CA . ASP A 1 78 ? -4.187 3.685 16.036 1.00 97.12 78 ASP A CA 1
ATOM 576 C C . ASP A 1 78 ? -2.774 3.081 16.028 1.00 97.12 78 ASP A C 1
ATOM 578 O O . ASP A 1 78 ? -2.564 1.914 15.690 1.00 97.12 78 ASP A O 1
ATOM 582 N N . VAL A 1 79 ? -1.785 3.895 16.403 1.00 94.62 79 VAL A N 1
ATOM 583 C CA . VAL A 1 79 ? -0.364 3.509 16.423 1.00 94.62 79 VAL A CA 1
ATOM 584 C C . VAL A 1 79 ? -0.031 2.430 17.458 1.00 94.62 79 VAL A C 1
ATOM 586 O O . VAL A 1 79 ? 1.027 1.817 17.365 1.00 94.62 79 VAL A O 1
ATOM 589 N N . ALA A 1 80 ? -0.902 2.178 18.441 1.00 95.69 80 ALA A N 1
ATOM 590 C CA . ALA A 1 80 ? -0.707 1.085 19.392 1.00 95.69 80 ALA A CA 1
ATOM 591 C C . ALA A 1 80 ? -1.138 -0.268 18.799 1.00 95.69 80 ALA A C 1
ATOM 593 O O . ALA A 1 80 ? -0.607 -1.316 19.181 1.00 95.69 80 ALA A O 1
ATOM 594 N N . ARG A 1 81 ? -2.097 -0.252 17.865 1.00 96.19 81 ARG A N 1
ATOM 595 C CA . ARG A 1 81 ? -2.600 -1.448 17.171 1.00 96.19 81 ARG A CA 1
ATOM 596 C C . ARG A 1 81 ? -1.848 -1.743 15.884 1.00 96.19 81 ARG A C 1
ATOM 598 O O . ARG A 1 81 ? -1.612 -2.910 15.576 1.00 96.19 81 ARG A O 1
ATOM 605 N N . TRP A 1 82 ? -1.460 -0.708 15.146 1.00 95.69 82 TRP A N 1
ATOM 606 C CA . TRP A 1 82 ? -0.711 -0.877 13.911 1.00 95.69 82 TRP A CA 1
ATOM 607 C C . TRP A 1 82 ? 0.736 -1.286 14.204 1.00 95.69 82 TRP A C 1
ATOM 609 O O . TRP A 1 82 ? 1.523 -0.519 14.753 1.00 95.69 82 TRP A O 1
ATOM 619 N N . LYS A 1 83 ? 1.085 -2.517 13.822 1.00 94.44 83 LYS A N 1
ATOM 620 C CA . LYS A 1 83 ? 2.426 -3.095 13.972 1.00 94.44 83 LYS A CA 1
ATOM 621 C C . LYS A 1 83 ? 3.024 -3.372 12.591 1.00 94.44 83 LYS A C 1
ATOM 623 O O . LYS A 1 83 ? 2.982 -4.521 12.146 1.00 94.44 83 LYS A O 1
ATOM 628 N N . PRO A 1 84 ? 3.510 -2.343 11.874 1.00 93.44 84 PRO A N 1
ATOM 629 C CA . PRO A 1 84 ? 4.171 -2.563 10.597 1.00 93.44 84 PRO A CA 1
ATOM 630 C C . PRO A 1 84 ? 5.447 -3.384 10.796 1.00 93.44 84 PRO A C 1
ATOM 632 O O . PRO A 1 84 ? 6.097 -3.302 11.840 1.00 93.44 84 PRO A O 1
ATOM 635 N N . LEU A 1 85 ? 5.814 -4.157 9.777 1.00 93.06 85 LEU A N 1
ATOM 636 C CA . LEU A 1 85 ? 7.161 -4.702 9.685 1.00 93.06 85 LEU A CA 1
ATOM 637 C C . LEU A 1 85 ? 8.104 -3.554 9.301 1.00 93.06 85 LEU A C 1
ATOM 639 O O . LEU A 1 85 ? 7.839 -2.863 8.316 1.00 93.06 85 LEU A O 1
ATOM 643 N N . ILE A 1 86 ? 9.153 -3.347 10.096 1.00 83.88 86 ILE A N 1
ATOM 644 C CA . ILE A 1 86 ? 10.188 -2.324 9.885 1.00 83.88 86 ILE A CA 1
ATOM 645 C C . ILE A 1 86 ? 11.485 -3.021 9.487 1.00 83.88 86 ILE A C 1
ATOM 647 O O . ILE A 1 86 ? 11.785 -4.065 10.113 1.00 83.88 86 ILE A O 1
#

Foldseek 3Di:
DDDDDDPPVCVVVVFDFDDDDPDGGTDTPPDQKDFDWDWDDWACPPPPPVPPDIDTDTDTDDIHHDPQQADPPDPDGNPVRDDDDD

Sequence (86 aa):
MGYVHIRDKFALGGFSAVPSAQVAPAPIAECPLQVEVTMMAMQPPSDDDGQGFVIAEGRIRCVHAHEDITQAGTQHIDVARWKPLI

Nearest PDB structures (foldseek):
  4z85-assembly1_A-2  TM=8.614E-01  e=3.278E-02  Pseudomonas fluorescens
  3bpk-assembly1_A  TM=8.188E-01  e=8.325E-02  Bacillus cereus ATCC 14579
  2d5m-assembly1_A-2  TM=8.739E-01  e=1.067E-01  Nitratidesulfovibrio vulgaris str. 'Miyazaki F'
  3bpk-assembly1_B  TM=8.241E-01  e=1.003E-01  Bacillus cereus ATCC 14579
  3fge-assembly1_A-2  TM=7.761E-01  e=1.136E-01  Shewanella frigidimarina NCIMB 400

Radius of gyration: 16.69 Å; Cα contacts (8 Å, |Δi|>4): 106; chains: 1; bounding box: 42×35×33 Å